Protein AF-A0A0S8JDT3-F1 (afdb_monomer_lite)

Secondary structure (DSSP, 8-state):
------------------------------------------------HHHHHHHHHHHHHHHHHHHHHHHHHHHHHHHHHHHHTTGGGSHHHHHHHHHHHHH-HHHHHHHHHHHTSPPP--S-S---SSHHHHHHHHHHHHHTTGGGSHHHHHHHHHHHHHHHH-

Structure (mmCIF, N/CA/C/O backbone):
data_AF-A0A0S8JDT3-F1
#
_entry.id   AF-A0A0S8JDT3-F1
#
loop_
_atom_site.group_PDB
_atom_site.id
_atom_site.type_symbol
_atom_site.label_atom_id
_atom_site.label_alt_id
_atom_site.label_comp_id
_atom_site.label_asym_id
_atom_site.label_entity_id
_atom_site.label_seq_id
_atom_site.pdbx_PDB_ins_code
_atom_site.Cartn_x
_atom_site.Cartn_y
_atom_site.Cartn_z
_atom_site.occupancy
_atom_site.B_iso_or_equiv
_atom_site.auth_seq_id
_atom_site.auth_comp_id
_atom_site.auth_asym_id
_atom_site.auth_atom_id
_atom_site.pdbx_PDB_model_num
ATOM 1 N N . MET A 1 1 ? -23.719 -48.005 0.938 1.00 41.22 1 MET A N 1
ATOM 2 C CA . MET A 1 1 ? -22.692 -48.597 1.819 1.00 41.22 1 MET A CA 1
ATOM 3 C C . MET A 1 1 ? -22.319 -47.549 2.844 1.00 41.22 1 MET A C 1
ATOM 5 O O . MET A 1 1 ? -21.854 -46.485 2.465 1.00 41.22 1 MET A O 1
ATOM 9 N N . ALA A 1 2 ? -22.648 -47.825 4.100 1.00 38.38 2 ALA A N 1
ATOM 10 C CA . ALA A 1 2 ? -22.335 -47.013 5.266 1.00 38.38 2 ALA A CA 1
ATOM 11 C C . ALA A 1 2 ? -20.974 -47.428 5.834 1.00 38.38 2 ALA A C 1
ATOM 13 O O . ALA A 1 2 ? -20.705 -48.624 5.828 1.00 38.38 2 ALA A O 1
ATOM 14 N N . VAL A 1 3 ? -20.196 -46.480 6.368 1.00 38.84 3 VAL A N 1
ATOM 15 C CA . VAL A 1 3 ? -19.433 -46.642 7.620 1.00 38.84 3 VAL A CA 1
ATOM 16 C C . VAL A 1 3 ? -19.304 -45.258 8.266 1.00 38.84 3 VAL A C 1
ATOM 18 O O . VAL A 1 3 ? -18.574 -44.392 7.789 1.00 38.84 3 VAL A O 1
ATOM 21 N N . GLU A 1 4 ? -20.054 -45.070 9.348 1.00 38.22 4 GLU A N 1
ATOM 22 C CA . GLU A 1 4 ? -19.858 -44.048 10.374 1.00 38.22 4 GLU A CA 1
ATOM 23 C C . GLU A 1 4 ? -18.630 -44.400 11.223 1.00 38.22 4 GLU A C 1
ATOM 25 O O . GLU A 1 4 ? -18.452 -45.567 11.569 1.00 38.22 4 GLU A O 1
ATOM 30 N N . ILE A 1 5 ? -17.853 -43.405 11.666 1.00 45.69 5 ILE A N 1
ATOM 31 C CA . ILE A 1 5 ? -17.143 -43.498 12.951 1.00 45.69 5 ILE A CA 1
ATOM 32 C C . ILE A 1 5 ? -17.297 -42.166 13.688 1.00 45.69 5 ILE A C 1
ATOM 34 O O . ILE A 1 5 ? -16.554 -41.211 13.474 1.00 45.69 5 ILE A O 1
ATOM 38 N N . ILE A 1 6 ? -18.278 -42.145 14.589 1.00 46.94 6 ILE A N 1
ATOM 39 C CA . ILE A 1 6 ? -18.384 -41.223 15.719 1.00 46.94 6 ILE A CA 1
ATOM 40 C C . ILE A 1 6 ? -17.745 -41.925 16.930 1.00 46.94 6 ILE A C 1
ATOM 42 O O . ILE A 1 6 ? -18.133 -43.033 17.291 1.00 46.94 6 ILE A O 1
ATOM 46 N N . LYS A 1 7 ? -16.799 -41.263 17.597 1.00 44.88 7 LYS A N 1
ATOM 47 C CA . LYS A 1 7 ? -16.414 -41.486 19.007 1.00 44.88 7 LYS A CA 1
ATOM 48 C C . LYS A 1 7 ? -16.411 -40.084 19.622 1.00 44.88 7 LYS A C 1
ATOM 50 O O . LYS A 1 7 ? -15.592 -39.277 19.207 1.00 44.88 7 LYS A O 1
ATOM 55 N N . SER A 1 8 ? -17.368 -39.605 20.415 1.00 38.19 8 SER A N 1
ATOM 56 C CA . SER A 1 8 ? -18.136 -40.140 21.547 1.00 38.19 8 SER A CA 1
ATOM 57 C C . SER A 1 8 ? -17.289 -40.594 22.740 1.00 38.19 8 SER A C 1
ATOM 59 O O . SER A 1 8 ? -16.474 -41.506 22.618 1.00 38.19 8 SER A O 1
ATOM 61 N N . LEU A 1 9 ? -17.640 -39.989 23.886 1.00 38.59 9 LEU A N 1
ATOM 62 C CA . LEU A 1 9 ? -17.328 -40.290 25.291 1.00 38.59 9 LEU A CA 1
ATOM 63 C C . LEU A 1 9 ? -16.065 -39.600 25.865 1.00 38.59 9 LEU A C 1
ATOM 65 O O . LEU A 1 9 ? -14.974 -39.759 25.342 1.00 38.59 9 LEU A O 1
ATOM 69 N N . GLY A 1 10 ? -16.129 -38.844 26.966 1.00 34.03 10 GLY A N 1
ATOM 70 C CA . GLY A 1 10 ? -17.237 -38.723 27.907 1.00 34.03 10 GLY A CA 1
ATOM 71 C C . GLY A 1 10 ? -17.124 -37.543 28.869 1.00 34.03 10 GLY A C 1
ATOM 72 O O . GLY A 1 10 ? -16.068 -37.225 29.408 1.00 34.03 10 GLY A O 1
ATOM 73 N N . SER A 1 11 ? -18.287 -36.945 29.084 1.00 43.84 11 SER A N 1
ATOM 74 C CA . SER A 1 11 ? -18.703 -36.216 30.270 1.00 43.84 11 SER A CA 1
ATOM 75 C C . SER A 1 11 ? -18.622 -37.118 31.505 1.00 43.84 11 SER A C 1
ATOM 77 O O . SER A 1 11 ? -19.081 -38.261 31.482 1.00 43.84 11 SER A O 1
ATOM 79 N N . LYS A 1 12 ? -18.091 -36.579 32.603 1.00 43.09 12 LYS A N 1
ATOM 80 C CA . LYS A 1 12 ? -18.360 -37.056 33.964 1.00 43.09 12 LYS A CA 1
ATOM 81 C C . LYS A 1 12 ? -18.566 -35.847 34.872 1.00 43.09 12 LYS A C 1
ATOM 83 O O . LYS A 1 12 ? -17.719 -35.505 35.688 1.00 43.09 12 LYS A O 1
ATOM 88 N N . ASP A 1 13 ? -19.726 -35.220 34.716 1.00 42.25 13 ASP A N 1
ATOM 89 C CA . ASP A 1 13 ? -20.504 -34.876 35.902 1.00 42.25 13 ASP A CA 1
ATOM 90 C C . ASP A 1 13 ? -20.851 -36.187 36.611 1.00 42.25 13 ASP A C 1
ATOM 92 O O . ASP A 1 13 ? -21.164 -37.162 35.926 1.00 42.25 13 ASP A O 1
ATOM 96 N N . LEU A 1 14 ? -20.749 -36.212 37.944 1.00 39.84 14 LEU A N 1
ATOM 97 C CA . LEU A 1 14 ? -21.596 -36.959 38.893 1.00 39.84 14 LEU A CA 1
ATOM 98 C C . LEU A 1 14 ? -20.853 -37.137 40.227 1.00 39.84 14 LEU A C 1
ATOM 100 O O . LEU A 1 14 ? -20.126 -38.101 40.450 1.00 39.84 14 LEU A O 1
ATOM 104 N N . ASN A 1 15 ? -21.121 -36.211 41.146 1.00 41.31 15 ASN A N 1
ATOM 105 C CA . ASN A 1 15 ? -21.392 -36.579 42.534 1.00 41.31 15 ASN A CA 1
ATOM 106 C C . ASN A 1 15 ? -22.758 -37.294 42.544 1.00 41.31 15 ASN A C 1
ATOM 108 O O . ASN A 1 15 ? -23.673 -36.819 41.863 1.00 41.31 15 ASN A O 1
ATOM 112 N N . PRO A 1 16 ? -22.928 -38.413 43.266 1.00 44.66 16 PRO A N 1
ATOM 113 C CA . PRO A 1 16 ? -23.828 -38.314 44.417 1.00 44.66 16 PRO A CA 1
ATOM 114 C C . PRO A 1 16 ? -23.482 -39.240 45.602 1.00 44.66 16 PRO A C 1
ATOM 116 O O . PRO A 1 16 ? -23.071 -40.377 45.424 1.00 44.66 16 PRO A O 1
ATOM 119 N N . GLN A 1 17 ? -23.794 -38.729 46.801 1.00 36.09 17 GLN A N 1
ATOM 120 C CA . GLN A 1 17 ? -24.380 -39.411 47.972 1.00 36.09 17 GLN A CA 1
ATOM 121 C C . GLN A 1 17 ? -23.763 -40.739 48.465 1.00 36.09 17 GLN A C 1
ATOM 123 O O . GLN A 1 17 ? -23.784 -41.741 47.766 1.00 36.09 17 GLN A O 1
ATOM 128 N N . LYS A 1 18 ? -23.457 -40.831 49.771 1.00 33.22 18 LYS A N 1
ATOM 129 C CA . LYS A 1 18 ? -24.359 -41.339 50.842 1.00 33.22 18 LYS A CA 1
ATOM 130 C C . LYS A 1 18 ? -23.541 -41.828 52.055 1.00 33.22 18 LYS A C 1
ATOM 132 O O . LYS A 1 18 ? -22.631 -42.632 51.909 1.00 33.22 18 LYS A O 1
ATOM 137 N N . ASN A 1 19 ? -23.916 -41.350 53.244 1.00 44.16 19 ASN A N 1
ATOM 138 C CA . ASN A 1 19 ? -23.558 -41.898 54.563 1.00 44.16 19 ASN A CA 1
ATOM 139 C C . ASN A 1 19 ? -23.826 -43.405 54.662 1.00 44.16 19 ASN A C 1
ATOM 141 O O . ASN A 1 19 ? -24.897 -43.795 54.201 1.00 44.16 19 ASN A O 1
ATOM 145 N N . VAL A 1 20 ? -22.985 -44.160 55.396 1.00 40.22 20 VAL A N 1
ATOM 146 C CA . VAL A 1 20 ? -23.420 -45.230 56.330 1.00 40.22 20 VAL A CA 1
ATOM 147 C C . VAL A 1 20 ? -22.351 -45.493 57.427 1.00 40.22 20 VAL A C 1
ATOM 149 O O . VAL A 1 20 ? -21.275 -46.000 57.138 1.00 40.22 20 VAL A O 1
ATOM 152 N N . ASP A 1 21 ? -22.665 -45.057 58.651 1.00 38.69 21 ASP A N 1
ATOM 153 C CA . ASP A 1 21 ? -22.589 -45.691 59.991 1.00 38.69 21 ASP A CA 1
ATOM 154 C C . ASP A 1 21 ? -21.426 -46.583 60.508 1.00 38.69 21 ASP A C 1
ATOM 156 O O . ASP A 1 21 ? -20.986 -47.530 59.868 1.00 38.69 21 ASP A O 1
ATOM 160 N N . GLY A 1 22 ? -21.130 -46.377 61.809 1.00 33.47 22 GLY A N 1
ATOM 161 C CA . GLY A 1 22 ? -20.543 -47.336 62.776 1.00 33.47 22 GLY A CA 1
ATOM 162 C C . GLY A 1 22 ? -19.097 -46.998 63.168 1.00 33.47 22 GLY A C 1
ATOM 163 O O . GLY A 1 22 ? -18.268 -46.851 62.292 1.00 33.47 22 GLY A O 1
ATOM 164 N N . GLU A 1 23 ? -18.664 -46.825 64.424 1.00 37.50 23 GLU A N 1
ATOM 165 C CA . GLU A 1 23 ? -19.044 -47.460 65.694 1.00 37.50 23 GLU A CA 1
ATOM 166 C C . GLU A 1 23 ? -18.712 -46.574 66.932 1.00 37.50 23 GLU A C 1
ATOM 168 O O . GLU A 1 23 ? -18.146 -45.488 66.837 1.00 37.50 23 GLU A O 1
ATOM 173 N N . LYS A 1 24 ? -19.139 -47.040 68.113 1.00 42.03 24 LYS A N 1
ATOM 174 C CA . LYS A 1 24 ? -19.472 -46.315 69.355 1.00 42.03 24 LYS A CA 1
ATOM 175 C C . LYS A 1 24 ? -18.338 -46.226 70.412 1.00 42.03 24 LYS A C 1
ATOM 177 O O . LYS A 1 24 ? -17.848 -47.269 70.810 1.00 42.03 24 LYS A O 1
ATOM 182 N N . THR A 1 25 ? -18.129 -45.019 70.986 1.00 38.03 25 THR A N 1
ATOM 183 C CA . THR A 1 25 ? -17.980 -44.613 72.437 1.00 38.03 25 THR A CA 1
ATOM 184 C C . THR A 1 25 ? -16.942 -45.300 73.379 1.00 38.03 25 THR A C 1
ATOM 186 O O . THR A 1 25 ? -16.478 -46.372 73.026 1.00 38.03 25 THR A O 1
ATOM 189 N N . PRO A 1 26 ? -16.626 -44.819 74.625 1.00 48.72 26 PRO A N 1
ATOM 190 C CA . PRO A 1 26 ? -17.090 -43.631 75.379 1.00 48.72 26 PRO A CA 1
ATOM 191 C C . PRO A 1 26 ? -15.997 -42.816 76.148 1.00 48.72 26 PRO A C 1
ATOM 193 O O . PRO A 1 26 ? -14.855 -43.221 76.308 1.00 48.72 26 PRO A O 1
ATOM 196 N N . SER A 1 27 ? -16.463 -41.732 76.785 1.00 35.91 27 SER A N 1
ATOM 197 C CA . SER A 1 27 ? -16.007 -41.202 78.087 1.00 35.91 27 SER A CA 1
ATOM 198 C C . SER A 1 27 ? -14.792 -40.266 78.145 1.00 35.91 27 SER A C 1
ATOM 200 O O . SER A 1 27 ? -13.646 -40.692 78.175 1.00 35.91 27 SER A O 1
ATOM 202 N N . ALA A 1 28 ? -15.070 -38.973 78.334 1.00 38.06 28 ALA A N 1
ATOM 203 C CA . ALA A 1 28 ? -14.606 -38.242 79.517 1.00 38.06 28 ALA A CA 1
ATOM 204 C C . ALA A 1 28 ? -15.333 -36.892 79.599 1.00 38.06 28 ALA A C 1
ATOM 206 O O . ALA A 1 28 ? -15.193 -36.019 78.743 1.00 38.06 28 ALA A O 1
ATOM 207 N N . GLN A 1 29 ? -16.134 -36.731 80.651 1.00 48.84 29 GLN A N 1
ATOM 208 C CA . GLN A 1 29 ? -16.713 -35.455 81.043 1.00 48.84 29 GLN A CA 1
ATOM 209 C C . GLN A 1 29 ? -15.594 -34.449 81.323 1.00 48.84 29 GLN A C 1
ATOM 211 O O . GLN A 1 29 ? -14.805 -34.633 82.244 1.00 48.84 29 GLN A O 1
ATOM 216 N N . ASN A 1 30 ? -15.589 -33.332 80.604 1.00 46.00 30 ASN A N 1
ATOM 217 C CA . ASN A 1 30 ? -14.993 -32.109 81.117 1.00 46.00 30 ASN A CA 1
ATOM 218 C C . ASN A 1 30 ? -15.969 -30.961 80.873 1.00 46.00 30 ASN A C 1
ATOM 220 O O . ASN A 1 30 ? -16.041 -30.377 79.793 1.00 46.00 30 ASN A O 1
ATOM 224 N N . LYS A 1 31 ? -16.770 -30.672 81.905 1.00 50.56 31 LYS A N 1
ATOM 225 C CA . LYS A 1 31 ? -17.572 -29.454 82.002 1.00 50.56 31 LYS A CA 1
ATOM 226 C C . LYS A 1 31 ? -16.609 -28.267 82.047 1.00 50.56 31 LYS A C 1
ATOM 228 O O . LYS A 1 31 ? -16.174 -27.857 83.117 1.00 50.56 31 LYS A O 1
ATOM 233 N N . ARG A 1 32 ? -16.280 -27.705 80.887 1.00 47.47 32 ARG A N 1
ATOM 234 C CA . ARG A 1 32 ? -15.744 -26.349 80.787 1.00 47.47 32 ARG A CA 1
ATOM 235 C C . ARG A 1 32 ? -16.827 -25.490 80.166 1.00 47.47 32 ARG A C 1
ATOM 237 O O . ARG A 1 32 ? -17.094 -25.563 78.974 1.00 47.47 32 ARG A O 1
ATOM 244 N N . GLN A 1 33 ? -17.486 -24.719 81.022 1.00 53.66 33 GLN A N 1
ATOM 245 C CA . GLN A 1 33 ? -18.298 -23.587 80.610 1.00 53.66 33 GLN A CA 1
ATOM 246 C C . GLN A 1 33 ? -17.385 -22.610 79.855 1.00 53.66 33 GLN A C 1
ATOM 248 O O . GLN A 1 33 ? -16.711 -21.795 80.477 1.00 53.66 33 GLN A O 1
ATOM 253 N N . SER A 1 34 ? -17.333 -22.688 78.527 1.00 48.06 34 SER A N 1
ATOM 254 C CA . SER A 1 34 ? -16.910 -21.550 77.715 1.00 48.06 34 SER A CA 1
ATOM 255 C C . SER A 1 34 ? -18.160 -20.938 77.099 1.00 48.06 34 SER A C 1
ATOM 257 O O . SER A 1 34 ? -18.899 -21.565 76.342 1.00 48.06 34 SER A O 1
ATOM 259 N N . LYS A 1 35 ? -18.446 -19.699 77.499 1.00 47.91 35 LYS A N 1
ATOM 260 C CA . LYS A 1 35 ? -19.409 -18.843 76.815 1.00 47.91 35 LYS A CA 1
ATOM 261 C C . LYS A 1 35 ? -18.888 -18.656 75.387 1.00 47.91 35 LYS A C 1
ATOM 263 O O . LYS A 1 35 ? -17.943 -17.899 75.192 1.00 47.91 35 LYS A O 1
ATOM 268 N N . LEU A 1 36 ? -19.457 -19.360 74.409 1.00 43.94 36 LEU A N 1
ATOM 269 C CA . LEU A 1 36 ? -19.282 -18.978 73.010 1.00 43.94 36 LEU A CA 1
ATOM 270 C C . LEU A 1 36 ? -19.967 -17.616 72.834 1.00 43.94 36 LEU A C 1
ATOM 272 O O . LEU A 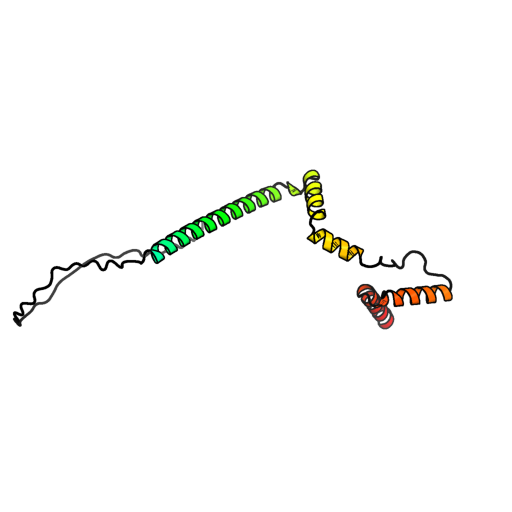1 36 ? -21.159 -17.512 73.144 1.00 43.94 36 LEU A O 1
ATOM 276 N N . PRO A 1 37 ? -19.270 -16.572 72.361 1.00 45.72 37 PRO A N 1
ATOM 277 C CA . PRO A 1 37 ? -19.958 -15.369 71.943 1.00 45.72 37 PRO A CA 1
ATOM 278 C C . PRO A 1 37 ? -20.831 -15.724 70.735 1.00 45.72 37 PRO A C 1
ATOM 280 O O . PRO A 1 37 ? -20.368 -16.307 69.753 1.00 45.72 37 PRO A O 1
ATOM 283 N N . GLN A 1 38 ? -22.117 -15.383 70.822 1.00 51.47 38 GLN A N 1
ATOM 284 C CA . GLN A 1 38 ? -22.949 -15.163 69.646 1.00 51.47 38 GLN A CA 1
ATOM 285 C C . GLN A 1 38 ? -22.220 -14.155 68.760 1.00 51.47 38 GLN A C 1
ATOM 287 O O . GLN A 1 38 ? -22.142 -12.974 69.077 1.00 51.47 38 GLN A O 1
ATOM 292 N N . GLY A 1 39 ? -21.642 -14.647 67.678 1.00 41.75 39 GLY A N 1
ATOM 293 C CA . GLY A 1 39 ? -20.843 -13.832 66.785 1.00 41.75 39 GLY A CA 1
ATOM 294 C C . GLY A 1 39 ? -20.638 -14.571 65.485 1.00 41.75 39 GLY A C 1
ATOM 295 O O . GLY A 1 39 ? -19.519 -14.918 65.136 1.00 41.75 39 GLY A O 1
ATOM 296 N N . ARG A 1 40 ? -21.727 -14.826 64.753 1.00 48.50 40 ARG A N 1
ATOM 297 C CA . ARG A 1 40 ? -21.626 -14.914 63.295 1.00 48.50 40 ARG A CA 1
ATOM 298 C C . ARG A 1 40 ? -21.316 -13.501 62.797 1.00 48.50 40 ARG A C 1
ATOM 300 O O . ARG A 1 40 ? -22.199 -12.828 62.278 1.00 48.50 40 ARG A O 1
ATOM 307 N N . SER A 1 41 ? -20.092 -13.027 63.012 1.00 45.41 41 SER A N 1
ATOM 308 C CA . SER A 1 41 ? -19.540 -12.028 62.113 1.00 45.41 41 SER A CA 1
ATOM 309 C C . SER A 1 41 ? -19.331 -12.781 60.812 1.00 45.41 41 SER A C 1
ATOM 311 O O . SER A 1 41 ? -18.462 -13.647 60.711 1.00 45.41 41 SER A O 1
ATOM 313 N N . ALA A 1 42 ? -20.208 -12.534 59.845 1.00 50.75 42 ALA A N 1
ATOM 314 C CA . ALA A 1 42 ? -19.807 -12.703 58.466 1.00 50.75 42 ALA A CA 1
ATOM 315 C C . ALA A 1 42 ? -18.447 -12.002 58.336 1.00 50.75 42 ALA A C 1
ATOM 317 O O . ALA A 1 42 ? -18.330 -10.846 58.746 1.00 50.75 42 ALA A O 1
ATOM 318 N N . ASP A 1 43 ? -17.423 -12.716 57.870 1.00 51.16 43 ASP A N 1
ATOM 319 C CA . ASP A 1 43 ? -16.183 -12.098 57.402 1.00 51.16 43 ASP A CA 1
ATOM 320 C C . ASP A 1 43 ? -16.553 -11.251 56.178 1.00 51.16 43 ASP A C 1
ATOM 322 O O . ASP A 1 43 ? -16.431 -11.659 55.023 1.00 51.16 43 ASP A O 1
ATOM 326 N N . GLU A 1 44 ? -17.135 -10.086 56.439 1.00 58.41 44 GLU A N 1
ATOM 327 C CA . GLU A 1 44 ? -17.436 -9.081 55.446 1.00 58.41 44 GLU A CA 1
ATOM 328 C C . GLU A 1 44 ? -16.137 -8.321 55.219 1.00 58.41 44 GLU A C 1
ATOM 330 O O . GLU A 1 44 ? -15.750 -7.428 55.975 1.00 58.41 44 GLU A O 1
ATOM 335 N N . VAL A 1 45 ? -15.403 -8.755 54.196 1.00 63.72 45 VAL A N 1
ATOM 336 C CA . VAL A 1 45 ? -14.219 -8.051 53.716 1.00 63.72 45 VAL A CA 1
ATOM 337 C C . VAL A 1 45 ? -14.692 -6.687 53.222 1.00 63.72 45 VAL A C 1
ATOM 339 O O . VAL A 1 45 ? -15.263 -6.579 52.139 1.00 63.72 45 VAL A O 1
ATOM 342 N N . GLN A 1 46 ? -14.479 -5.644 54.025 1.00 62.28 46 GLN A N 1
ATOM 343 C CA . GLN A 1 46 ? -14.735 -4.267 53.618 1.00 62.28 46 GLN A CA 1
ATOM 344 C C . GLN A 1 46 ? -13.702 -3.874 52.563 1.00 62.28 46 GLN A C 1
ATOM 346 O O . GLN A 1 46 ? -12.590 -3.433 52.856 1.00 62.28 46 GLN A O 1
ATOM 351 N N . ILE A 1 47 ? -14.058 -4.109 51.304 1.00 64.38 47 ILE A N 1
ATOM 352 C CA . ILE A 1 47 ? -13.279 -3.673 50.156 1.00 64.38 47 ILE A CA 1
ATOM 353 C C . ILE A 1 47 ? -13.308 -2.140 50.170 1.00 64.38 47 ILE A C 1
ATOM 355 O O . ILE A 1 47 ? -14.374 -1.530 50.165 1.00 64.38 47 ILE A O 1
ATOM 359 N N . SER A 1 48 ? -12.130 -1.514 50.226 1.00 75.38 48 SER A N 1
ATOM 360 C CA . SER A 1 48 ? -11.999 -0.053 50.205 1.00 75.38 48 SER A CA 1
ATOM 361 C C . SER A 1 48 ? -12.767 0.540 49.018 1.00 75.38 48 SER A C 1
ATOM 363 O O . SER A 1 48 ? -12.741 -0.026 47.925 1.00 75.38 48 SER A O 1
ATOM 365 N N . GLU A 1 49 ? -13.385 1.710 49.196 1.00 75.88 49 GLU A N 1
ATOM 366 C CA . GLU A 1 49 ? -14.065 2.459 48.125 1.00 75.88 49 GLU A CA 1
ATOM 367 C C . GLU A 1 49 ? -13.198 2.590 46.861 1.00 75.88 49 GLU A C 1
ATOM 369 O O . GLU A 1 49 ? -13.693 2.487 45.742 1.00 75.88 49 GLU A O 1
ATOM 374 N N . LYS A 1 50 ? -11.872 2.698 47.029 1.00 74.81 50 LYS A N 1
ATOM 375 C CA . LYS A 1 50 ? -10.904 2.724 45.922 1.00 74.81 50 LYS A CA 1
ATOM 376 C C . LYS A 1 50 ? -10.886 1.435 45.100 1.00 74.81 50 LYS A C 1
ATOM 378 O O . LYS A 1 50 ? -10.724 1.485 43.887 1.00 74.81 50 LYS A O 1
ATOM 383 N N . ALA A 1 51 ? -11.040 0.280 45.738 1.00 78.06 51 ALA A N 1
ATOM 384 C CA . ALA A 1 51 ? -11.079 -1.004 45.048 1.00 78.06 51 ALA A CA 1
ATOM 385 C C . ALA A 1 51 ? -12.428 -1.235 44.344 1.00 78.06 51 ALA A C 1
ATOM 387 O O . ALA A 1 51 ? -12.453 -1.855 43.281 1.00 78.06 51 ALA A O 1
ATOM 388 N N . HIS A 1 52 ? -13.525 -0.678 44.868 1.00 80.62 52 HIS A N 1
ATOM 389 C CA . HIS A 1 52 ? -14.794 -0.615 44.138 1.00 80.62 52 HIS A CA 1
ATOM 390 C C . HIS A 1 52 ? -14.697 0.291 42.903 1.00 80.62 52 HIS A C 1
ATOM 392 O O . HIS A 1 52 ? -15.032 -0.161 41.808 1.00 80.62 52 HIS A O 1
ATOM 398 N N . ALA A 1 53 ? -14.139 1.496 43.045 1.00 80.00 53 ALA A N 1
ATOM 399 C CA . ALA A 1 53 ? -13.923 2.417 41.927 1.00 80.00 53 ALA A CA 1
ATOM 400 C C . ALA A 1 53 ? -13.041 1.800 40.824 1.00 80.00 53 ALA A C 1
ATOM 402 O O . ALA A 1 53 ? -13.407 1.811 39.652 1.00 80.00 53 ALA A O 1
ATOM 403 N N . LEU A 1 54 ? -11.929 1.153 41.194 1.00 84.50 54 LEU A N 1
ATOM 404 C CA . LEU A 1 54 ? -11.052 0.463 40.237 1.00 84.50 54 LEU A CA 1
ATOM 405 C C . LEU A 1 54 ? -11.748 -0.699 39.514 1.00 84.50 54 LEU A C 1
ATOM 407 O O . LEU A 1 54 ? -11.470 -0.963 38.345 1.00 84.50 54 LEU A O 1
ATOM 411 N N . LYS A 1 55 ? -12.656 -1.410 40.190 1.00 86.31 55 LYS A N 1
ATOM 412 C CA . LYS A 1 55 ? -13.434 -2.489 39.569 1.00 86.31 55 LYS A CA 1
ATOM 413 C C . LYS A 1 55 ? -14.419 -1.943 38.533 1.00 86.31 55 LYS A C 1
ATOM 415 O O . LYS A 1 55 ? -14.587 -2.553 37.478 1.00 86.31 55 LYS A O 1
ATOM 420 N N . GLU A 1 56 ? -15.045 -0.805 38.811 1.00 86.19 56 GLU A N 1
ATOM 421 C CA . GLU A 1 56 ? -15.936 -0.124 37.865 1.00 86.19 56 GLU A CA 1
ATOM 422 C C . GLU A 1 56 ? -15.167 0.424 36.653 1.00 86.19 56 GLU A C 1
ATOM 424 O O . GLU A 1 56 ? -15.566 0.191 35.508 1.00 86.19 56 GLU A O 1
ATOM 429 N N . GLU A 1 57 ? -14.012 1.055 36.872 1.00 87.19 57 GLU A N 1
ATOM 430 C CA . GLU A 1 57 ? -13.104 1.486 35.798 1.00 87.19 57 GLU A CA 1
ATOM 431 C C . GLU A 1 57 ? -12.638 0.307 34.930 1.00 87.19 57 GLU A C 1
ATOM 433 O O . GLU A 1 57 ? -12.624 0.384 33.700 1.00 87.19 57 GLU A O 1
ATOM 438 N N . PHE A 1 58 ? -12.318 -0.832 35.542 1.00 90.25 58 PHE A N 1
ATOM 439 C CA . PHE A 1 58 ? -11.921 -2.020 34.796 1.00 90.25 58 PHE A CA 1
ATOM 440 C C . PHE A 1 58 ? -13.059 -2.581 33.930 1.00 90.25 58 PHE A C 1
ATOM 442 O O . PHE A 1 58 ? -12.845 -2.914 32.761 1.00 90.25 58 PHE A O 1
ATOM 449 N N . GLU A 1 59 ? -14.281 -2.679 34.460 1.00 90.75 59 GLU A N 1
ATOM 450 C CA . GLU A 1 59 ? -15.420 -3.181 33.682 1.00 90.75 59 GLU A CA 1
ATOM 451 C C . GLU A 1 59 ? -15.848 -2.196 32.578 1.00 90.75 59 GLU A C 1
ATOM 453 O O . GLU A 1 59 ? -16.180 -2.620 31.464 1.00 90.75 59 GLU A O 1
ATOM 458 N N . THR A 1 60 ? -15.763 -0.883 32.810 1.00 89.00 60 THR A N 1
ATOM 459 C CA . THR A 1 60 ? -15.986 0.123 31.752 1.00 89.00 60 THR A CA 1
ATOM 460 C C . THR A 1 60 ? -14.936 0.026 30.644 1.00 89.00 60 THR A C 1
ATOM 462 O O . THR A 1 60 ? -15.297 -0.055 29.467 1.00 89.00 60 THR A O 1
ATOM 465 N N . LEU A 1 61 ? -13.653 -0.102 30.984 1.00 88.00 61 LEU A N 1
ATOM 466 C CA . LEU A 1 61 ? -12.588 -0.265 29.992 1.00 88.00 61 LEU A CA 1
ATOM 467 C C . LEU A 1 61 ? -12.744 -1.568 29.192 1.00 88.00 61 LEU A C 1
ATOM 469 O O . LEU A 1 61 ? -12.607 -1.591 27.968 1.00 88.00 61 LEU A O 1
ATOM 473 N N . LYS A 1 62 ? -13.096 -2.662 29.867 1.00 87.44 62 LYS A N 1
ATOM 474 C CA . LYS A 1 62 ? -13.342 -3.972 29.250 1.00 87.44 62 LYS A CA 1
ATOM 475 C C . LYS A 1 62 ? -14.549 -3.958 28.315 1.00 87.44 62 LYS A C 1
ATOM 477 O O . LYS A 1 62 ? -14.501 -4.567 27.245 1.00 87.44 62 LYS A O 1
ATOM 482 N N . THR A 1 63 ? -15.630 -3.270 28.681 1.00 85.00 63 THR A N 1
ATOM 483 C CA . THR A 1 63 ? -16.791 -3.111 27.789 1.00 85.00 63 THR A CA 1
ATOM 484 C C . THR A 1 63 ? -16.458 -2.229 26.590 1.00 85.00 63 THR A C 1
ATOM 486 O O . THR A 1 63 ? -16.846 -2.569 25.471 1.00 85.00 63 THR A O 1
ATOM 489 N N . GLN A 1 64 ? -15.677 -1.164 26.777 1.00 82.12 64 GLN A N 1
ATOM 490 C CA . GLN A 1 64 ? -15.188 -0.328 25.681 1.00 82.12 64 GLN A CA 1
ATOM 491 C C . GLN A 1 64 ? -14.283 -1.117 24.725 1.00 82.12 64 GLN A C 1
ATOM 493 O O . GLN A 1 64 ? -14.503 -1.082 23.517 1.00 82.12 64 GLN A O 1
ATOM 498 N N . ALA A 1 65 ? -13.345 -1.912 25.246 1.00 73.94 65 ALA A N 1
ATOM 499 C CA . ALA A 1 65 ? -12.473 -2.771 24.444 1.00 73.94 65 ALA A CA 1
ATOM 500 C C . ALA A 1 65 ? -13.251 -3.836 23.647 1.00 73.94 65 ALA A C 1
ATOM 502 O O . ALA A 1 65 ? -12.923 -4.145 22.501 1.00 73.94 65 ALA A O 1
ATOM 503 N N . ARG A 1 66 ? -14.323 -4.394 24.222 1.00 78.81 66 ARG A N 1
ATOM 504 C CA . ARG A 1 66 ? -15.206 -5.329 23.503 1.00 78.81 66 ARG A CA 1
ATOM 505 C C . ARG A 1 66 ? -15.992 -4.636 22.392 1.00 78.81 66 ARG A C 1
ATOM 507 O O . ARG A 1 66 ? -16.133 -5.211 21.313 1.00 78.81 66 ARG A O 1
ATOM 514 N N . LYS A 1 67 ? -16.473 -3.411 22.626 1.00 78.75 67 LYS A N 1
ATOM 515 C CA . LYS A 1 67 ? -17.168 -2.611 21.605 1.00 78.75 67 LYS A CA 1
ATOM 516 C C . LYS A 1 67 ? -16.245 -2.284 20.435 1.00 78.75 67 LYS A C 1
ATOM 518 O O . LYS A 1 67 ? -16.595 -2.593 19.301 1.00 78.75 67 LYS A O 1
ATOM 523 N N . THR A 1 68 ? -15.040 -1.779 20.700 1.00 72.19 68 THR A N 1
ATOM 524 C CA . THR A 1 68 ? -14.060 -1.475 19.641 1.00 72.19 68 THR A CA 1
ATOM 525 C C . THR A 1 68 ? -13.643 -2.725 18.865 1.00 72.19 68 THR A C 1
ATOM 527 O O . THR A 1 68 ? -13.506 -2.675 17.641 1.00 72.19 68 THR A O 1
ATOM 530 N N . SER A 1 69 ? -13.501 -3.868 19.544 1.00 75.75 69 SER A N 1
ATOM 531 C CA . SER A 1 69 ? -13.231 -5.157 18.898 1.00 75.75 69 SER A CA 1
ATOM 532 C C . SER A 1 69 ? -14.380 -5.596 17.980 1.00 75.75 69 SER A C 1
ATOM 534 O O . SER A 1 69 ? -14.134 -5.976 16.835 1.00 75.75 69 SER A O 1
ATOM 536 N N . THR A 1 70 ? -15.628 -5.463 18.436 1.00 77.75 70 THR A N 1
ATOM 537 C CA . THR A 1 70 ? -16.827 -5.810 17.650 1.00 77.75 70 THR A CA 1
ATOM 538 C C . THR A 1 70 ? -16.982 -4.896 16.432 1.00 77.75 70 THR A C 1
ATOM 540 O O . THR A 1 70 ? -17.192 -5.375 15.320 1.00 77.75 70 THR A O 1
ATOM 543 N N . GLU A 1 71 ? -16.809 -3.583 16.603 1.00 78.00 71 GLU A N 1
ATOM 544 C CA . GLU A 1 71 ? -16.842 -2.617 15.496 1.00 78.00 71 GLU A CA 1
ATOM 545 C C . GLU A 1 71 ? -15.740 -2.893 14.466 1.00 78.00 71 GLU A C 1
ATOM 547 O O . GLU A 1 71 ? -15.965 -2.792 13.259 1.00 78.00 71 GLU A O 1
ATOM 552 N N . SER A 1 72 ? -14.550 -3.289 14.925 1.00 77.19 72 SER A N 1
ATOM 553 C CA . SER A 1 72 ? -13.445 -3.666 14.040 1.00 77.19 72 SER A CA 1
ATOM 554 C C . SER A 1 72 ? -13.775 -4.926 13.237 1.00 77.19 72 SER A C 1
ATOM 556 O O . SER A 1 72 ? -13.549 -4.956 12.029 1.00 77.19 72 SER A O 1
ATOM 558 N N . GLN A 1 73 ? -14.360 -5.943 13.875 1.00 82.75 73 GLN A N 1
ATOM 559 C CA . GLN A 1 73 ? -14.795 -7.171 13.201 1.00 82.75 73 GLN A CA 1
ATOM 560 C C . GLN A 1 73 ? -15.861 -6.884 12.137 1.00 82.75 73 GLN A C 1
ATOM 562 O O . GLN A 1 73 ? -15.713 -7.326 10.999 1.00 82.75 73 GLN A O 1
ATOM 567 N N . GLN A 1 74 ? -16.861 -6.056 12.453 1.00 86.12 74 GLN A N 1
ATOM 568 C CA . GLN A 1 74 ? -17.893 -5.645 11.494 1.00 86.12 74 GLN A CA 1
ATOM 569 C C . GLN A 1 74 ? -17.303 -4.905 10.285 1.00 86.12 74 GLN A C 1
ATOM 571 O O . GLN A 1 74 ? -17.679 -5.171 9.142 1.00 86.12 74 GLN A O 1
ATOM 576 N N . ARG A 1 75 ? -16.336 -4.004 10.509 1.00 85.69 75 ARG A N 1
ATOM 577 C CA . ARG A 1 75 ? -15.639 -3.301 9.417 1.00 85.69 75 ARG A CA 1
ATOM 578 C C . ARG A 1 75 ? -14.847 -4.266 8.534 1.00 85.69 75 ARG A C 1
ATOM 580 O O . ARG A 1 75 ? -14.856 -4.112 7.314 1.00 85.69 75 ARG A O 1
ATOM 587 N N . ILE A 1 76 ? -14.196 -5.265 9.132 1.00 87.69 76 ILE A N 1
ATOM 588 C CA . ILE A 1 76 ? -13.447 -6.295 8.401 1.00 87.69 76 ILE A CA 1
ATOM 589 C C . ILE A 1 76 ? -14.391 -7.153 7.552 1.00 87.69 76 ILE A C 1
ATOM 591 O O . ILE A 1 76 ? -14.093 -7.411 6.387 1.00 87.69 76 ILE A O 1
ATOM 595 N N . GLU A 1 77 ? -15.530 -7.580 8.093 1.00 89.25 77 GLU A N 1
ATOM 596 C CA . GLU A 1 77 ? -16.520 -8.361 7.341 1.00 89.25 77 GLU A CA 1
ATOM 597 C C . GLU A 1 77 ? -17.121 -7.559 6.183 1.00 89.25 77 GLU A C 1
ATOM 599 O O . GLU A 1 77 ? -17.175 -8.050 5.053 1.00 89.25 77 GLU A O 1
ATOM 604 N N . ALA A 1 78 ? -17.469 -6.292 6.417 1.00 87.56 78 ALA A N 1
ATOM 605 C CA . ALA A 1 78 ? -17.939 -5.397 5.365 1.00 87.56 78 ALA A CA 1
ATOM 606 C C . ALA A 1 78 ? -16.883 -5.192 4.263 1.00 87.56 78 ALA A C 1
ATOM 608 O O . ALA A 1 78 ? -17.215 -5.182 3.075 1.00 87.56 78 ALA A O 1
ATOM 609 N N . ALA A 1 79 ? -15.605 -5.065 4.630 1.00 86.56 79 ALA A N 1
ATOM 610 C CA . ALA A 1 79 ? -14.513 -4.967 3.665 1.00 86.56 79 ALA A CA 1
ATOM 611 C C . ALA A 1 79 ? -14.348 -6.262 2.853 1.00 86.56 79 ALA A C 1
ATOM 613 O O . ALA A 1 79 ? -14.205 -6.200 1.632 1.00 86.56 79 ALA A O 1
ATOM 614 N N . LYS A 1 80 ? -14.438 -7.435 3.494 1.00 88.94 80 LYS A N 1
ATOM 615 C CA . LYS A 1 80 ? -14.393 -8.736 2.804 1.00 88.94 80 LYS A CA 1
ATOM 616 C C . LYS A 1 80 ? -15.513 -8.873 1.776 1.00 88.94 80 LYS A C 1
ATOM 618 O O . LYS A 1 80 ? -15.238 -9.286 0.653 1.00 88.94 80 LYS A O 1
ATOM 623 N N . LEU A 1 81 ? -16.737 -8.474 2.123 1.00 89.94 81 LEU A N 1
ATOM 624 C CA . LEU A 1 81 ? -17.869 -8.478 1.190 1.00 89.94 81 LEU A CA 1
ATOM 625 C C . LEU A 1 81 ? -17.619 -7.553 -0.007 1.00 89.94 81 LEU A C 1
ATOM 627 O O . LEU A 1 81 ? -17.830 -7.954 -1.150 1.00 89.94 81 LEU A O 1
ATOM 631 N N . LYS A 1 82 ? -17.093 -6.344 0.230 1.00 89.00 82 LYS A N 1
ATOM 632 C CA . LYS A 1 82 ? -16.722 -5.414 -0.850 1.00 89.00 82 LYS A CA 1
ATOM 633 C C . LYS A 1 82 ? -15.661 -6.006 -1.779 1.00 89.00 82 LYS A C 1
ATOM 635 O O . LYS A 1 82 ? -15.819 -5.923 -2.994 1.00 89.00 82 LYS A O 1
ATOM 640 N N . ILE A 1 83 ? -14.635 -6.657 -1.232 1.00 90.56 83 ILE A N 1
ATOM 641 C CA . ILE A 1 83 ? -13.598 -7.339 -2.022 1.00 90.56 83 ILE A CA 1
ATOM 642 C C . ILE A 1 83 ? -14.208 -8.470 -2.859 1.00 90.56 83 ILE A C 1
ATOM 644 O O . ILE A 1 83 ? -13.987 -8.515 -4.065 1.00 90.56 83 ILE A O 1
ATOM 648 N N . GLN A 1 84 ? -15.016 -9.343 -2.250 1.00 90.69 84 GLN A N 1
ATOM 649 C CA . GLN A 1 84 ? -15.653 -10.466 -2.950 1.00 90.69 84 GLN A CA 1
ATOM 650 C C . GLN A 1 84 ? -16.617 -10.010 -4.050 1.00 90.69 84 GLN A C 1
ATOM 652 O O . GLN A 1 84 ? -16.683 -10.632 -5.104 1.00 90.69 84 GLN A O 1
ATOM 657 N N . SER A 1 85 ? -17.334 -8.907 -3.829 1.00 89.88 85 SER A N 1
ATOM 658 C CA . SER A 1 85 ? -18.249 -8.323 -4.818 1.00 89.88 85 SER A CA 1
ATOM 659 C C . SER A 1 85 ? -17.547 -7.608 -5.981 1.00 89.88 85 SER A C 1
ATOM 661 O O . SER A 1 85 ? -18.220 -7.118 -6.883 1.00 89.88 85 SER A O 1
ATOM 663 N N . GLY A 1 86 ? -16.214 -7.492 -5.954 1.00 87.81 86 GLY A N 1
ATOM 664 C CA . GLY A 1 86 ? -15.465 -6.733 -6.955 1.00 87.81 86 GLY A CA 1
ATOM 665 C C . GLY A 1 86 ? -15.676 -5.217 -6.867 1.00 87.81 86 GLY A C 1
ATOM 666 O O . GLY A 1 86 ? -15.358 -4.507 -7.812 1.00 87.81 86 GLY A O 1
ATOM 667 N N . TYR A 1 87 ? -16.179 -4.691 -5.743 1.00 89.50 87 TYR A N 1
ATOM 668 C CA . TYR A 1 87 ? -16.443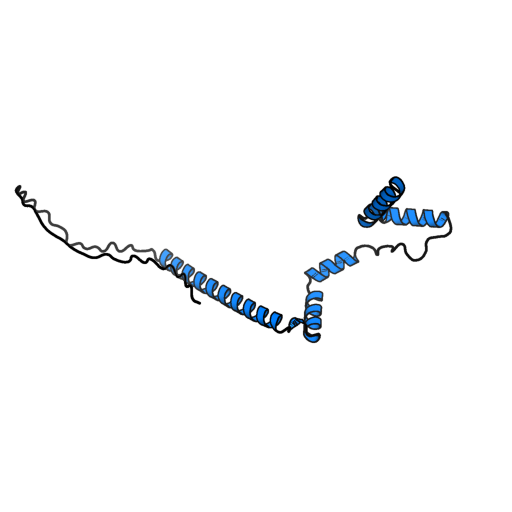 -3.256 -5.548 1.00 89.50 87 TYR A CA 1
ATOM 669 C C . TYR A 1 87 ? -15.217 -2.380 -5.852 1.00 89.50 87 TYR A C 1
ATOM 671 O O . TYR A 1 87 ? -15.344 -1.319 -6.455 1.00 89.50 87 TYR A O 1
ATOM 679 N N . TYR A 1 88 ? -14.028 -2.842 -5.456 1.00 85.88 88 TYR A N 1
ATOM 680 C CA . TYR A 1 88 ? -12.757 -2.146 -5.681 1.00 85.88 88 TYR A CA 1
ATOM 681 C C . TYR A 1 88 ? -12.181 -2.332 -7.092 1.00 85.88 88 TYR A C 1
ATOM 683 O O . TYR A 1 88 ? -11.134 -1.769 -7.382 1.00 85.88 88 TYR A O 1
ATOM 691 N N . LEU A 1 89 ? -12.822 -3.133 -7.947 1.00 88.81 89 LEU A N 1
ATOM 692 C CA . LEU A 1 89 ? -12.418 -3.326 -9.343 1.00 88.81 89 LEU A CA 1
ATOM 693 C C . LEU A 1 89 ? -13.134 -2.367 -10.299 1.00 88.81 89 LEU A C 1
ATOM 695 O O . LEU A 1 89 ? -12.847 -2.383 -11.488 1.00 88.81 89 LEU A O 1
ATOM 699 N N . ARG A 1 90 ? -14.092 -1.575 -9.808 1.00 92.25 90 ARG A N 1
ATOM 700 C CA . ARG A 1 90 ? -14.795 -0.590 -10.629 1.00 92.25 90 ARG A CA 1
ATOM 701 C C . ARG A 1 90 ? -13.899 0.624 -10.859 1.00 92.25 90 ARG A C 1
ATOM 703 O O . ARG A 1 90 ? -13.240 1.081 -9.925 1.00 92.25 90 ARG A O 1
ATOM 710 N N . ASP A 1 91 ? -13.900 1.136 -12.085 1.00 89.38 91 ASP A N 1
ATOM 711 C CA . ASP A 1 91 ? -12.991 2.203 -12.515 1.00 89.38 91 ASP A CA 1
ATOM 712 C C . ASP A 1 91 ? -13.166 3.496 -11.701 1.00 89.38 91 ASP A C 1
ATOM 714 O O . ASP A 1 91 ? -12.181 4.120 -11.317 1.00 89.38 91 ASP A O 1
ATOM 718 N N . ASP A 1 92 ? -14.407 3.842 -11.346 1.00 89.69 92 ASP A N 1
ATOM 719 C CA . ASP A 1 92 ? -14.748 4.993 -10.500 1.00 89.69 92 ASP A CA 1
ATOM 720 C C . ASP A 1 92 ? -14.118 4.897 -9.101 1.00 89.69 92 ASP A C 1
ATOM 722 O O . ASP A 1 92 ? -13.542 5.856 -8.586 1.00 89.69 92 ASP A O 1
ATOM 726 N N . ILE A 1 93 ? -14.178 3.711 -8.493 1.00 90.69 93 ILE A N 1
ATOM 727 C CA . ILE A 1 93 ? -13.598 3.451 -7.172 1.00 90.69 93 ILE A CA 1
ATOM 728 C C . ILE A 1 93 ? -12.073 3.388 -7.246 1.00 90.69 93 ILE A C 1
ATOM 730 O O . ILE A 1 93 ? -11.397 3.846 -6.324 1.00 90.69 93 ILE A O 1
ATOM 734 N N . LEU A 1 94 ? -11.517 2.831 -8.322 1.00 87.88 94 LEU A N 1
ATOM 735 C CA . LEU A 1 94 ? -10.072 2.798 -8.538 1.00 87.88 94 LEU A CA 1
ATOM 736 C C . LEU A 1 94 ? -9.493 4.205 -8.662 1.00 87.88 94 LEU A C 1
ATOM 738 O O . LEU A 1 94 ? -8.476 4.488 -8.029 1.00 87.88 94 LEU A O 1
ATOM 742 N N . GLU A 1 95 ? -10.146 5.084 -9.419 1.00 89.62 95 GLU A N 1
ATOM 743 C CA . GLU A 1 95 ? -9.729 6.478 -9.570 1.00 89.62 95 GLU A CA 1
ATOM 744 C C . GLU A 1 95 ? -9.801 7.231 -8.234 1.00 89.62 95 GLU A C 1
ATOM 746 O O . GLU A 1 95 ? -8.835 7.886 -7.836 1.00 89.62 95 GLU A O 1
ATOM 751 N N . GLU A 1 96 ? -10.891 7.064 -7.480 1.00 90.44 96 GLU A N 1
ATOM 752 C CA . GLU A 1 96 ? -11.048 7.677 -6.158 1.00 90.44 96 GLU A CA 1
ATOM 753 C C . GLU A 1 96 ? -9.967 7.203 -5.168 1.00 90.44 96 GLU A C 1
ATOM 755 O O . GLU A 1 96 ? -9.366 8.000 -4.438 1.00 90.44 96 GLU A O 1
ATOM 760 N N . VAL A 1 97 ? -9.699 5.894 -5.139 1.00 87.50 97 VAL A N 1
ATOM 761 C CA . VAL A 1 97 ? -8.673 5.303 -4.272 1.00 87.50 97 VAL A CA 1
ATOM 762 C C . VAL A 1 97 ? -7.281 5.765 -4.697 1.00 87.50 97 VAL A C 1
ATOM 764 O O . VAL A 1 97 ? -6.488 6.150 -3.839 1.00 87.50 97 VAL A O 1
ATOM 767 N N . ALA A 1 98 ? -6.985 5.784 -5.997 1.00 83.81 98 ALA A N 1
ATOM 768 C CA . ALA A 1 98 ? -5.718 6.280 -6.520 1.00 83.81 98 ALA A CA 1
ATOM 769 C C . ALA A 1 98 ? -5.499 7.759 -6.165 1.00 83.81 98 ALA A C 1
ATOM 771 O O . ALA A 1 98 ? -4.408 8.115 -5.717 1.00 83.81 98 ALA A O 1
ATOM 772 N N . GLY A 1 99 ? -6.535 8.598 -6.276 1.00 86.94 99 GLY A N 1
ATOM 773 C CA . GLY A 1 99 ? -6.491 9.999 -5.853 1.00 86.94 99 GLY A CA 1
ATOM 774 C C . GLY A 1 99 ? -6.117 10.144 -4.377 1.00 86.94 99 GLY A C 1
ATOM 775 O O . GLY A 1 99 ? -5.140 10.813 -4.044 1.00 86.94 99 GLY A O 1
ATOM 776 N N . LYS A 1 100 ? -6.804 9.414 -3.492 1.00 88.38 100 LYS A N 1
ATOM 777 C CA . LYS A 1 100 ? -6.514 9.416 -2.044 1.00 88.38 100 LYS A CA 1
ATOM 778 C C . LYS A 1 100 ? -5.109 8.910 -1.709 1.00 88.38 100 LYS A C 1
ATOM 780 O O . LYS A 1 100 ? -4.454 9.439 -0.813 1.00 88.38 100 LYS A O 1
ATOM 785 N N . ILE A 1 101 ? -4.626 7.897 -2.428 1.00 85.44 101 ILE A N 1
ATOM 786 C CA . ILE A 1 101 ? -3.260 7.371 -2.287 1.00 85.44 101 ILE A CA 1
ATOM 787 C C . ILE A 1 101 ? -2.237 8.448 -2.670 1.00 85.44 101 ILE A C 1
ATOM 789 O O . ILE A 1 101 ? -1.266 8.659 -1.946 1.00 85.44 101 ILE A O 1
ATOM 793 N N . LEU A 1 102 ? -2.454 9.162 -3.775 1.00 81.88 102 LEU A N 1
ATOM 794 C CA . LEU A 1 102 ? -1.569 10.244 -4.220 1.00 81.88 102 LEU A CA 1
ATOM 795 C C . LEU A 1 102 ? -1.620 11.480 -3.309 1.00 81.88 102 LEU A C 1
ATOM 797 O O . LEU A 1 102 ? -0.675 12.274 -3.277 1.00 81.88 102 LEU A O 1
ATOM 801 N N . GLU A 1 103 ? -2.706 11.658 -2.564 1.00 85.75 103 GLU A N 1
ATOM 802 C CA . GLU A 1 103 ? -2.855 12.718 -1.567 1.00 85.75 103 GLU A CA 1
ATOM 803 C C . GLU A 1 103 ? -2.181 12.408 -0.228 1.00 85.75 103 GLU A C 1
ATOM 805 O O . GLU A 1 103 ? -1.888 13.339 0.519 1.00 85.75 103 GLU A O 1
ATOM 810 N N . SER A 1 104 ? -1.864 11.140 0.046 1.00 86.44 104 SER A N 1
ATOM 811 C CA . SER A 1 104 ? -1.172 10.732 1.270 1.00 86.44 104 SER A CA 1
ATOM 812 C C . SER A 1 104 ? 0.231 11.341 1.361 1.00 86.44 104 SER A C 1
ATOM 814 O O . SER A 1 104 ? 1.078 11.133 0.486 1.00 86.44 104 SER A O 1
ATOM 816 N N . ASP A 1 105 ? 0.501 12.059 2.452 1.00 78.75 105 ASP A N 1
ATOM 817 C CA . ASP A 1 105 ? 1.785 12.727 2.701 1.00 78.75 105 ASP A CA 1
ATOM 818 C C . ASP A 1 105 ? 2.970 11.751 2.737 1.00 78.75 105 ASP A C 1
ATOM 820 O O . ASP A 1 105 ? 4.060 12.061 2.245 1.00 78.75 105 ASP A O 1
ATOM 824 N N . GLU A 1 106 ? 2.754 10.535 3.242 1.00 79.50 106 GLU A N 1
ATOM 825 C CA . GLU A 1 106 ? 3.761 9.470 3.267 1.00 79.50 106 GLU A CA 1
ATOM 826 C C . GLU A 1 106 ? 4.153 9.047 1.847 1.00 79.50 106 GLU A C 1
ATOM 828 O O . GLU A 1 106 ? 5.335 8.922 1.514 1.00 79.50 106 GLU A O 1
ATOM 833 N N . ILE A 1 107 ? 3.161 8.893 0.971 1.00 77.50 107 ILE A N 1
ATOM 834 C CA . ILE A 1 107 ? 3.371 8.488 -0.421 1.00 77.50 107 ILE A CA 1
ATOM 835 C C . ILE A 1 107 ? 3.990 9.635 -1.215 1.00 77.50 107 ILE A C 1
ATOM 837 O O . ILE A 1 107 ? 4.925 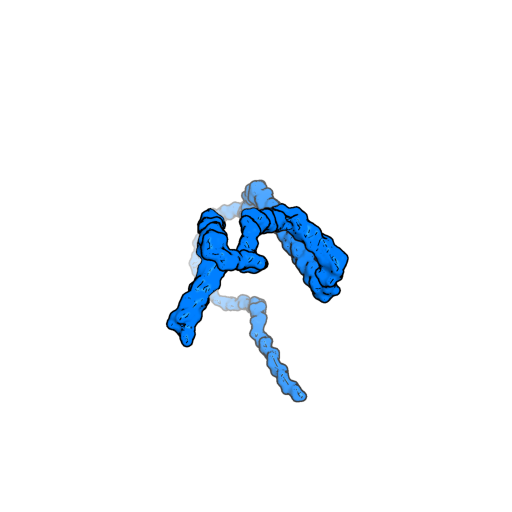9.416 -1.989 1.00 77.50 107 ILE A O 1
ATOM 841 N N . ARG A 1 108 ? 3.556 10.875 -0.970 1.00 75.88 108 ARG A N 1
ATOM 842 C CA . ARG A 1 108 ? 4.166 12.078 -1.551 1.00 75.88 108 ARG A CA 1
ATOM 843 C C . ARG A 1 108 ? 5.639 12.210 -1.177 1.00 75.88 108 ARG A C 1
ATOM 845 O O . ARG A 1 108 ? 6.441 12.546 -2.045 1.00 75.88 108 ARG A O 1
ATOM 852 N N . SER A 1 109 ? 6.012 11.903 0.064 1.00 73.56 109 SER A N 1
ATOM 853 C CA . SER A 1 109 ? 7.411 11.877 0.515 1.00 73.56 109 SER A CA 1
ATOM 854 C C . SER A 1 109 ? 8.242 10.820 -0.231 1.00 73.56 109 SER A C 1
ATOM 856 O O . SER A 1 109 ? 9.345 11.098 -0.713 1.00 73.56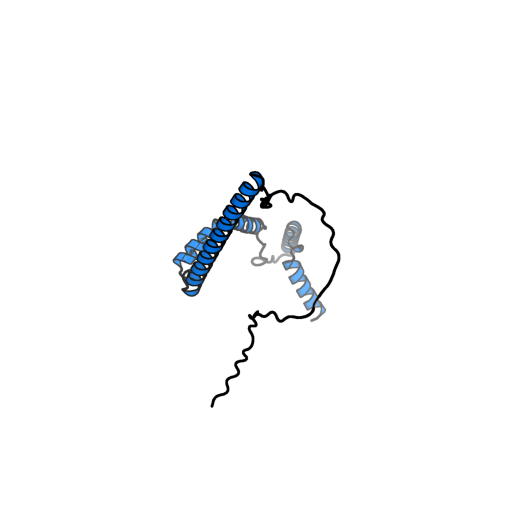 109 SER A O 1
ATOM 858 N N . VAL A 1 110 ? 7.688 9.621 -0.437 1.00 74.25 110 VAL A N 1
ATOM 859 C CA . VAL A 1 110 ? 8.343 8.551 -1.215 1.00 74.25 110 VAL A CA 1
ATOM 860 C C . VAL A 1 110 ? 8.474 8.913 -2.702 1.00 74.25 110 VAL A C 1
ATOM 862 O O . VAL A 1 110 ? 9.498 8.633 -3.327 1.00 74.25 110 VAL A O 1
ATOM 865 N N . ILE A 1 111 ? 7.465 9.555 -3.292 1.00 69.94 111 ILE A N 1
ATOM 866 C CA . ILE A 1 111 ? 7.523 10.019 -4.687 1.00 69.94 111 ILE A CA 1
ATOM 867 C C . ILE A 1 111 ? 8.550 11.147 -4.831 1.00 69.94 111 ILE A C 1
ATOM 869 O O . ILE A 1 111 ? 9.359 11.129 -5.759 1.00 69.94 111 ILE A O 1
ATOM 873 N N . ARG A 1 112 ? 8.565 12.105 -3.899 1.00 65.88 112 ARG A N 1
ATOM 874 C CA . ARG A 1 112 ? 9.506 13.230 -3.915 1.00 65.88 112 ARG A CA 1
ATOM 875 C C . ARG A 1 112 ? 10.950 12.752 -3.762 1.00 65.88 112 ARG A C 1
ATOM 877 O O . ARG A 1 112 ? 11.780 13.107 -4.585 1.00 65.88 112 ARG A O 1
ATOM 884 N N . SER A 1 113 ? 11.222 11.844 -2.827 1.00 61.12 113 SER A N 1
ATOM 885 C CA . SER A 1 113 ? 12.551 11.227 -2.671 1.00 61.12 113 SER A CA 1
ATOM 886 C C . SER A 1 113 ? 12.989 10.378 -3.876 1.00 61.12 113 SER A C 1
ATOM 888 O O . SER A 1 113 ? 14.185 10.259 -4.145 1.00 61.12 113 SER A O 1
ATOM 890 N N . LYS A 1 114 ? 12.052 9.811 -4.652 1.00 59.44 114 LYS A N 1
ATOM 891 C CA . LYS A 1 114 ? 12.365 9.190 -5.953 1.00 59.44 114 LYS A CA 1
ATOM 892 C C . LYS A 1 114 ? 12.682 10.219 -7.041 1.00 59.44 114 LYS A C 1
ATOM 894 O O . LYS A 1 114 ? 13.579 9.959 -7.835 1.00 59.44 114 LYS A O 1
ATOM 899 N N . ASN A 1 115 ? 11.986 11.355 -7.065 1.00 55.88 115 ASN A N 1
ATOM 900 C CA . ASN A 1 115 ? 12.187 12.429 -8.047 1.00 55.88 115 ASN A CA 1
ATOM 901 C C . ASN A 1 115 ? 13.385 13.342 -7.732 1.00 55.88 115 ASN A C 1
ATOM 903 O O . ASN A 1 115 ? 13.889 14.009 -8.627 1.00 55.88 115 ASN A O 1
ATOM 907 N N . GLU A 1 116 ? 13.856 13.365 -6.484 1.00 55.44 116 GLU A N 1
ATOM 908 C CA . GLU A 1 116 ? 15.105 14.024 -6.076 1.00 55.44 116 GLU A CA 1
ATOM 909 C C . GLU A 1 116 ? 16.350 13.209 -6.449 1.00 55.44 116 GLU A C 1
ATOM 911 O O . GLU A 1 116 ? 17.472 13.715 -6.381 1.00 55.44 116 GLU A O 1
ATOM 916 N N . ARG A 1 117 ? 16.180 11.955 -6.892 1.00 52.81 117 ARG A N 1
ATOM 917 C CA . ARG A 1 117 ? 17.270 11.268 -7.582 1.00 52.81 117 ARG A CA 1
ATOM 918 C C . ARG A 1 117 ? 17.481 11.997 -8.905 1.00 52.81 117 ARG A C 1
ATOM 920 O O . ARG A 1 117 ? 16.515 12.128 -9.659 1.00 52.81 117 ARG A O 1
ATOM 927 N N . PRO A 1 118 ? 18.708 12.463 -9.200 1.00 51.22 118 PRO A N 1
ATOM 928 C CA . PRO A 1 118 ? 18.990 13.083 -10.482 1.00 51.22 118 PRO A CA 1
ATOM 929 C C . PRO A 1 118 ? 18.489 12.146 -11.583 1.00 51.22 118 PRO A C 1
ATOM 931 O O . PRO A 1 118 ? 18.621 10.922 -11.422 1.00 51.22 118 PRO A O 1
ATOM 934 N N . PRO A 1 119 ? 17.880 12.683 -12.658 1.00 49.16 119 PRO A N 1
ATOM 935 C CA . PRO A 1 119 ? 17.405 11.859 -13.753 1.00 49.16 119 PRO A CA 1
ATOM 936 C C . PRO A 1 119 ? 18.533 10.906 -14.118 1.00 49.16 119 PRO A C 1
ATOM 938 O O . PRO A 1 119 ? 19.672 11.345 -14.311 1.00 49.16 119 PRO A O 1
ATOM 941 N N . LEU A 1 120 ? 18.234 9.599 -14.149 1.00 50.12 120 LEU A N 1
ATOM 942 C CA . LEU A 1 120 ? 19.148 8.651 -14.762 1.00 50.12 120 LEU A CA 1
ATOM 943 C C . 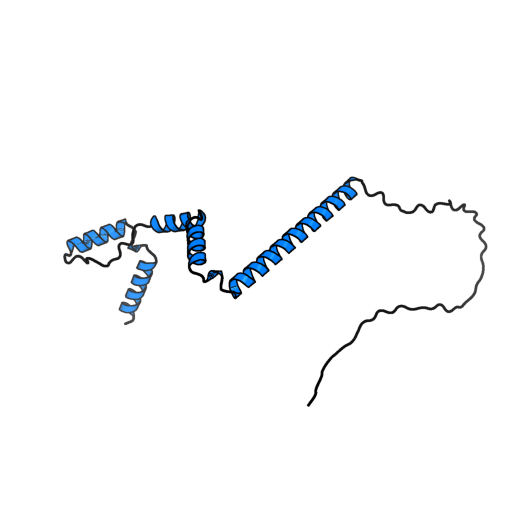LEU A 1 120 ? 19.504 9.286 -16.100 1.00 50.12 120 LEU A C 1
ATOM 945 O O . LEU A 1 120 ? 18.614 9.521 -16.920 1.00 50.12 120 LEU A O 1
ATOM 949 N N . ILE A 1 121 ? 20.787 9.575 -16.322 1.00 51.19 121 ILE A N 1
ATOM 950 C CA . ILE A 1 121 ? 21.284 9.690 -17.681 1.00 51.19 121 ILE A CA 1
ATOM 951 C C . ILE A 1 121 ? 21.074 8.288 -18.240 1.00 51.19 121 ILE A C 1
ATOM 953 O O . ILE A 1 121 ? 21.943 7.423 -18.144 1.00 51.19 121 ILE A O 1
ATOM 957 N N . THR A 1 122 ? 19.863 8.032 -18.737 1.00 47.72 122 THR A N 1
ATOM 958 C CA . THR A 1 122 ? 19.553 6.885 -19.562 1.00 47.72 122 THR A CA 1
ATOM 959 C C . THR A 1 122 ? 20.580 6.972 -20.666 1.00 47.72 122 THR A C 1
ATOM 961 O O . THR A 1 122 ? 20.589 7.938 -21.431 1.00 47.72 122 THR A O 1
ATOM 964 N N . ALA A 1 123 ? 21.510 6.023 -20.683 1.00 51.19 123 ALA A N 1
ATOM 965 C CA . ALA A 1 123 ? 22.653 5.982 -21.586 1.00 51.19 123 ALA A CA 1
ATOM 966 C C . ALA A 1 123 ? 22.247 5.736 -23.055 1.00 51.19 123 ALA A C 1
ATOM 968 O O . ALA A 1 123 ? 23.014 5.180 -23.832 1.00 51.19 123 ALA A O 1
ATOM 969 N N . SER A 1 124 ? 21.047 6.166 -23.432 1.00 54.03 124 SER A N 1
ATOM 970 C CA . SER A 1 124 ? 20.356 5.842 -24.662 1.00 54.03 124 SER A CA 1
ATOM 971 C C . SER A 1 124 ? 19.773 7.120 -25.250 1.00 54.03 124 SER A C 1
ATOM 973 O O . SER A 1 124 ? 18.564 7.333 -25.212 1.00 54.03 124 SER A O 1
ATOM 975 N N . ARG A 1 125 ? 20.638 7.972 -25.810 1.00 50.31 125 ARG A N 1
ATOM 976 C CA . ARG A 1 125 ? 20.275 8.592 -27.090 1.00 50.31 125 ARG A CA 1
ATOM 977 C C . ARG A 1 125 ? 21.456 9.029 -27.941 1.00 50.31 125 ARG A C 1
ATOM 979 O O . ARG A 1 125 ? 21.386 8.811 -29.137 1.00 50.31 125 ARG A O 1
ATOM 986 N N . ASP A 1 126 ? 22.564 9.460 -27.343 1.00 55.12 126 ASP A N 1
ATOM 987 C CA . ASP A 1 126 ? 23.749 9.863 -28.107 1.00 55.12 126 ASP A CA 1
ATOM 988 C C . ASP A 1 126 ? 25.021 9.290 -27.479 1.00 55.12 126 ASP A C 1
ATOM 990 O O . ASP A 1 126 ? 25.573 9.835 -26.522 1.00 55.12 126 ASP A O 1
ATOM 994 N N . VAL A 1 127 ? 25.486 8.146 -27.994 1.00 61.47 127 VAL A N 1
ATOM 995 C CA . VAL A 1 127 ? 26.861 7.701 -27.738 1.00 61.47 127 VAL A CA 1
ATOM 996 C C . VAL A 1 127 ? 27.755 8.601 -28.586 1.00 61.47 127 VAL A C 1
ATOM 998 O O . VAL A 1 127 ? 27.646 8.553 -29.811 1.00 61.47 127 VAL A O 1
ATOM 1001 N N . PRO A 1 128 ? 28.623 9.432 -27.987 1.00 64.75 128 PRO A N 1
ATOM 1002 C CA . PRO A 1 128 ? 29.421 10.354 -28.772 1.00 64.75 128 PRO A CA 1
ATOM 1003 C C . PRO A 1 128 ? 30.345 9.586 -29.717 1.00 64.75 128 PRO A C 1
ATOM 1005 O O . PRO A 1 128 ? 30.968 8.605 -29.310 1.00 64.75 128 PRO A O 1
ATOM 1008 N N . ASN A 1 129 ? 30.450 10.022 -30.971 1.00 74.12 129 ASN A N 1
ATOM 1009 C CA . ASN A 1 129 ? 31.297 9.354 -31.962 1.00 74.12 129 ASN A CA 1
ATOM 1010 C C . ASN A 1 129 ? 32.785 9.696 -31.778 1.00 74.12 129 ASN A C 1
ATOM 1012 O O . ASN A 1 129 ? 33.647 8.881 -32.109 1.00 74.12 129 ASN A O 1
ATOM 1016 N N . SER A 1 130 ? 33.099 10.860 -31.197 1.00 84.94 130 SER A N 1
ATOM 1017 C CA . SER A 1 130 ? 34.475 11.305 -30.962 1.00 84.94 130 SER A CA 1
ATOM 1018 C C . SER A 1 130 ? 35.036 10.789 -29.628 1.00 84.94 130 SER A C 1
ATOM 1020 O O . SER A 1 130 ? 34.314 10.606 -28.645 1.00 84.94 130 SER A O 1
ATOM 1022 N N . LEU A 1 131 ? 36.353 10.562 -29.572 1.00 79.56 131 LEU A N 1
ATOM 1023 C CA . LEU A 1 131 ? 37.032 10.147 -28.340 1.00 79.56 131 LEU A CA 1
ATOM 1024 C C . LEU A 1 131 ? 36.971 11.239 -27.256 1.00 79.56 131 LEU A C 1
ATOM 1026 O O . LEU A 1 131 ? 36.782 10.925 -26.082 1.00 79.56 131 LEU A O 1
ATOM 1030 N N . GLY A 1 132 ? 37.091 12.511 -27.650 1.00 86.25 132 GLY A N 1
ATOM 1031 C CA . GLY A 1 132 ? 37.045 13.650 -26.729 1.00 86.25 132 GLY A CA 1
ATOM 1032 C C . GLY A 1 132 ? 35.701 13.765 -26.012 1.00 86.25 132 GLY A C 1
ATOM 1033 O O . GLY A 1 132 ? 35.660 13.909 -24.789 1.00 86.25 132 GLY A O 1
ATOM 1034 N N . ASP A 1 133 ? 34.602 13.592 -26.742 1.00 81.25 133 ASP A N 1
ATOM 1035 C CA . ASP A 1 133 ? 33.257 13.677 -26.170 1.00 81.25 133 ASP A CA 1
ATOM 1036 C C . ASP A 1 133 ? 32.945 12.476 -25.270 1.00 81.25 133 ASP A C 1
ATOM 1038 O O . ASP A 1 133 ? 32.318 12.633 -24.221 1.00 81.25 133 ASP A O 1
ATOM 1042 N N . LYS A 1 134 ? 33.450 11.280 -25.614 1.00 81.56 134 LYS A N 1
ATOM 1043 C CA . LYS A 1 134 ? 33.359 10.091 -24.747 1.00 81.56 134 LYS A CA 1
ATOM 1044 C C . LYS A 1 134 ? 34.056 10.318 -23.407 1.00 81.56 134 LYS A C 1
ATOM 1046 O O . LYS A 1 134 ? 33.497 9.973 -22.366 1.00 81.56 134 LYS A O 1
ATOM 1051 N N . ILE A 1 135 ? 35.253 10.910 -23.421 1.00 87.44 135 ILE A N 1
ATOM 1052 C CA . ILE A 1 135 ? 36.014 11.207 -22.199 1.00 87.44 135 ILE A CA 1
ATOM 1053 C C . ILE A 1 135 ? 35.288 12.265 -21.361 1.00 87.44 135 ILE A C 1
ATOM 1055 O O . ILE A 1 135 ? 35.141 12.088 -20.152 1.00 87.44 135 ILE A O 1
ATOM 1059 N N . SER A 1 136 ? 34.797 13.338 -21.983 1.00 86.38 136 SER A N 1
ATOM 1060 C CA . SER A 1 136 ? 34.045 14.393 -21.291 1.00 86.38 136 SER A CA 1
ATOM 1061 C C . SER A 1 136 ? 32.759 13.858 -20.655 1.00 86.38 136 SER A C 1
ATOM 1063 O O . SER A 1 136 ? 32.475 14.143 -19.490 1.00 86.38 136 SER A O 1
ATOM 1065 N N . LEU A 1 137 ? 32.024 13.004 -21.373 1.00 84.31 137 LEU A N 1
ATOM 1066 C CA . LEU A 1 137 ? 30.831 12.334 -20.861 1.00 84.31 137 LEU A CA 1
ATOM 1067 C C . LEU A 1 137 ? 31.157 11.390 -19.694 1.00 84.31 137 LEU A C 1
ATOM 1069 O O . LEU A 1 137 ? 30.450 11.393 -18.687 1.00 84.31 137 LEU A O 1
ATOM 1073 N N . ALA A 1 138 ? 32.232 10.603 -19.800 1.00 85.38 138 ALA A N 1
ATOM 1074 C CA . ALA A 1 138 ? 32.671 9.710 -18.728 1.00 85.38 138 ALA A CA 1
ATOM 1075 C C . ALA A 1 138 ? 33.080 10.486 -17.466 1.00 85.38 138 ALA A C 1
ATOM 1077 O O . ALA A 1 138 ? 32.686 10.108 -16.363 1.00 85.38 138 ALA A O 1
ATOM 1078 N N . LYS A 1 139 ? 33.801 11.606 -17.620 1.00 88.56 139 LYS A N 1
ATOM 1079 C CA . LYS A 1 139 ? 34.150 12.505 -16.507 1.00 88.56 139 LYS A CA 1
ATOM 1080 C C . LYS A 1 139 ? 32.905 13.071 -15.827 1.00 88.56 139 LYS A C 1
ATOM 1082 O O . LYS A 1 139 ? 32.830 13.060 -14.602 1.00 88.56 139 LYS A O 1
ATOM 1087 N N . ASN A 1 140 ? 31.922 13.513 -16.609 1.00 86.69 140 ASN A N 1
ATOM 1088 C CA . ASN A 1 140 ? 30.660 14.029 -16.079 1.00 86.69 140 ASN A CA 1
ATOM 1089 C C . ASN A 1 140 ? 29.903 12.943 -15.288 1.00 86.69 140 ASN A C 1
ATOM 1091 O O . ASN A 1 140 ? 29.549 13.144 -14.130 1.00 86.69 140 ASN A O 1
ATOM 1095 N N . ARG A 1 141 ? 29.781 11.736 -15.853 1.00 85.38 141 ARG A N 1
ATOM 1096 C CA . ARG A 1 141 ? 29.178 10.577 -15.172 1.00 85.38 141 ARG A CA 1
ATOM 1097 C C . ARG A 1 141 ? 29.896 10.211 -13.872 1.00 85.38 141 ARG A C 1
ATOM 1099 O O . ARG A 1 141 ? 29.238 9.913 -12.879 1.00 85.38 141 ARG A O 1
ATOM 1106 N N . ALA A 1 142 ? 31.227 10.250 -13.864 1.00 85.88 142 ALA A N 1
ATOM 1107 C CA . ALA A 1 142 ? 32.014 9.994 -12.663 1.00 85.88 142 ALA A CA 1
ATOM 1108 C C . ALA A 1 142 ? 31.759 11.049 -11.575 1.00 85.88 142 ALA A C 1
ATOM 1110 O O . ALA A 1 142 ? 31.549 10.683 -10.422 1.00 85.88 142 ALA A O 1
ATOM 1111 N N . ALA A 1 143 ? 31.702 12.333 -11.943 1.00 86.25 143 ALA A N 1
ATOM 1112 C CA . ALA A 1 143 ? 31.381 13.417 -11.012 1.00 86.25 143 ALA A CA 1
ATOM 1113 C C . ALA A 1 143 ? 29.958 13.303 -10.434 1.00 86.25 143 ALA A C 1
ATOM 1115 O O . ALA A 1 143 ? 29.724 13.668 -9.287 1.00 86.25 143 ALA A O 1
ATOM 1116 N N . GLN A 1 144 ? 29.017 12.758 -11.208 1.00 84.81 144 GLN A N 1
ATOM 1117 C CA . GLN A 1 144 ? 27.624 12.553 -10.801 1.00 84.81 144 GLN A CA 1
ATOM 1118 C C . GLN A 1 144 ? 27.376 11.241 -10.040 1.00 84.81 144 GLN A C 1
ATOM 1120 O O . GLN A 1 144 ? 26.230 10.913 -9.734 1.00 84.81 144 GLN A O 1
ATOM 1125 N N . GLY A 1 145 ? 28.417 10.459 -9.751 1.00 86.38 145 GLY A N 1
ATOM 1126 C CA . GLY A 1 145 ? 28.265 9.208 -9.012 1.00 86.38 145 GLY A CA 1
ATOM 1127 C C . GLY A 1 145 ? 27.637 8.061 -9.820 1.00 86.38 145 GLY A C 1
ATOM 1128 O O . GLY A 1 145 ? 27.153 7.090 -9.240 1.00 86.38 145 GLY A O 1
ATOM 1129 N N . TYR A 1 146 ? 27.601 8.156 -11.156 1.00 86.69 146 TYR A N 1
ATOM 1130 C CA . TYR A 1 146 ? 26.941 7.174 -12.029 1.00 86.69 146 TYR A CA 1
ATOM 1131 C C . TYR A 1 146 ? 27.525 5.761 -11.871 1.00 86.69 146 TYR A C 1
ATOM 1133 O O . TYR A 1 146 ? 26.786 4.782 -11.841 1.00 86.69 146 TYR A O 1
ATOM 1141 N N . TYR A 1 147 ? 28.848 5.638 -11.729 1.00 85.00 147 TYR A N 1
ATOM 1142 C CA . TYR A 1 147 ? 29.529 4.340 -11.631 1.00 85.00 147 TYR A CA 1
ATOM 1143 C C . TYR A 1 147 ? 29.414 3.684 -10.248 1.00 85.00 147 TYR A C 1
ATOM 1145 O O . TYR A 1 147 ? 29.679 2.495 -10.115 1.00 85.00 147 TYR A O 1
ATOM 1153 N N . GLN A 1 148 ? 29.003 4.439 -9.229 1.00 89.31 148 GLN A N 1
ATOM 1154 C CA . GLN A 1 148 ? 28.767 3.955 -7.868 1.00 89.31 148 GLN A CA 1
ATOM 1155 C C . GLN A 1 148 ? 27.344 3.402 -7.691 1.00 89.31 148 GLN A C 1
ATOM 1157 O O . GLN A 1 148 ? 27.017 2.850 -6.642 1.00 89.31 148 GLN A O 1
ATOM 1162 N N . GLN A 1 149 ? 26.479 3.543 -8.699 1.00 84.19 149 GLN A N 1
ATOM 1163 C CA . GLN A 1 149 ? 25.121 3.014 -8.658 1.00 84.19 149 GLN A CA 1
ATOM 1164 C C . GLN A 1 149 ? 25.137 1.483 -8.711 1.00 84.19 149 GLN A C 1
ATOM 1166 O O . GLN A 1 149 ? 25.767 0.890 -9.587 1.00 84.19 149 GLN A O 1
ATOM 1171 N N . ASN A 1 150 ? 24.375 0.840 -7.820 1.00 87.50 150 ASN A N 1
ATOM 1172 C CA . ASN A 1 150 ? 24.327 -0.622 -7.721 1.00 87.50 150 ASN A CA 1
ATOM 1173 C C . ASN A 1 150 ? 23.938 -1.292 -9.050 1.00 87.50 150 ASN A C 1
ATOM 1175 O O . ASN A 1 150 ? 24.532 -2.292 -9.423 1.00 87.50 150 ASN A O 1
ATOM 1179 N N . SER A 1 151 ? 22.997 -0.709 -9.801 1.00 82.00 151 SER A N 1
ATOM 1180 C CA . SER A 1 151 ? 22.595 -1.207 -11.124 1.00 82.00 151 SER A CA 1
ATOM 1181 C C . SER A 1 151 ? 23.747 -1.203 -12.132 1.00 82.00 151 SER A C 1
ATOM 1183 O O . SER A 1 151 ? 23.919 -2.167 -12.874 1.00 82.00 151 SER A O 1
ATOM 1185 N N . VAL A 1 152 ? 24.560 -0.143 -12.147 1.00 86.12 152 VAL A N 1
ATOM 1186 C CA . VAL A 1 152 ? 25.724 -0.023 -13.036 1.00 86.12 152 VAL A CA 1
ATOM 1187 C C . VAL A 1 152 ? 26.807 -1.014 -12.624 1.00 86.12 152 VAL A C 1
ATOM 1189 O O . VAL A 1 152 ? 27.383 -1.666 -13.493 1.00 86.12 152 VAL A O 1
ATOM 1192 N N . LEU A 1 153 ? 27.047 -1.186 -11.321 1.00 87.50 153 LEU A N 1
ATOM 1193 C CA . LEU A 1 153 ? 27.987 -2.181 -10.803 1.00 87.50 153 LEU A CA 1
ATOM 1194 C C . LEU A 1 153 ? 27.564 -3.609 -11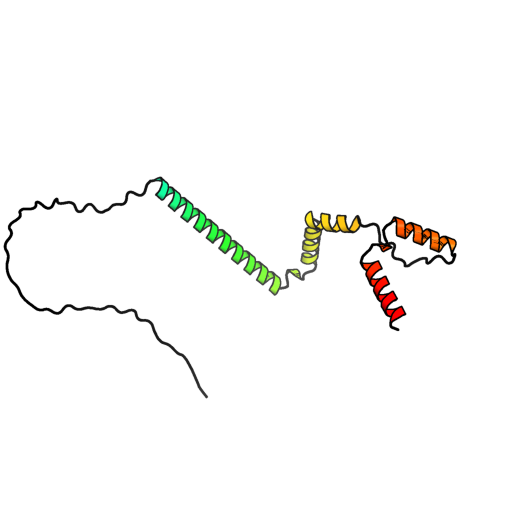.163 1.00 87.50 153 LEU A C 1
ATOM 1196 O O . LEU A 1 153 ? 28.401 -4.372 -11.637 1.00 87.50 153 LEU A O 1
ATOM 1200 N N . THR A 1 154 ? 26.283 -3.956 -11.014 1.00 87.88 154 THR A N 1
ATOM 1201 C CA . THR A 1 154 ? 25.758 -5.280 -11.382 1.00 87.88 154 THR A CA 1
ATOM 1202 C C . THR A 1 154 ? 25.907 -5.550 -12.876 1.00 87.88 154 THR A C 1
ATOM 1204 O O . THR A 1 154 ? 26.503 -6.556 -13.244 1.00 87.88 154 THR A O 1
ATOM 1207 N N . ILE A 1 155 ? 25.468 -4.627 -13.740 1.00 87.19 155 ILE A N 1
ATOM 1208 C CA . ILE A 1 155 ? 25.607 -4.776 -15.201 1.00 87.19 155 ILE A CA 1
ATOM 1209 C C . ILE A 1 155 ? 27.087 -4.887 -15.600 1.00 87.19 155 ILE A C 1
ATOM 1211 O O . ILE A 1 155 ? 27.452 -5.666 -16.480 1.00 87.19 155 ILE A O 1
ATOM 1215 N N . THR A 1 156 ? 27.959 -4.112 -14.950 1.00 87.50 156 THR A N 1
ATOM 1216 C CA . THR A 1 156 ? 29.404 -4.166 -15.203 1.00 87.50 156 THR A CA 1
ATOM 1217 C C . THR A 1 156 ? 29.987 -5.509 -14.769 1.00 87.50 156 THR A C 1
ATOM 1219 O O . THR A 1 156 ? 30.745 -6.106 -15.528 1.00 87.50 156 THR A O 1
ATOM 1222 N N . ALA A 1 157 ? 29.608 -6.013 -13.593 1.00 88.62 157 ALA A N 1
ATOM 1223 C CA . ALA A 1 157 ? 30.041 -7.311 -13.089 1.00 88.62 157 ALA A CA 1
ATOM 1224 C C . ALA A 1 157 ? 29.570 -8.455 -13.995 1.00 88.62 157 ALA A C 1
ATOM 1226 O O . ALA A 1 157 ? 30.380 -9.297 -14.368 1.00 88.62 157 ALA A O 1
ATOM 1227 N N . GLU A 1 158 ? 28.305 -8.454 -14.419 1.00 90.44 158 GLU A N 1
ATOM 1228 C CA . GLU A 1 158 ? 27.764 -9.431 -15.372 1.00 90.44 158 GLU A CA 1
ATOM 1229 C C . GLU A 1 158 ? 28.535 -9.427 -16.690 1.00 90.44 158 GLU A C 1
ATOM 1231 O O . GLU A 1 158 ? 28.855 -10.486 -17.225 1.00 90.44 158 GLU A O 1
ATOM 1236 N N . LYS A 1 159 ? 28.875 -8.240 -17.203 1.00 89.06 159 LYS A N 1
ATOM 1237 C CA . LYS A 1 159 ? 29.655 -8.118 -18.433 1.00 89.06 159 LYS A CA 1
ATOM 1238 C C . LYS A 1 159 ? 31.084 -8.630 -18.262 1.00 89.06 159 LYS A C 1
ATOM 1240 O O . LYS A 1 159 ? 31.556 -9.354 -19.125 1.00 89.06 159 LYS A O 1
ATOM 1245 N N . ILE A 1 160 ? 31.747 -8.305 -17.151 1.00 92.50 160 ILE A N 1
ATOM 1246 C CA . ILE A 1 160 ? 33.089 -8.820 -16.840 1.00 92.50 160 ILE A CA 1
ATOM 1247 C C . ILE A 1 160 ? 33.058 -10.345 -16.718 1.00 92.50 160 ILE A C 1
ATOM 1249 O O . ILE A 1 160 ? 33.907 -11.018 -17.288 1.00 92.50 160 ILE A O 1
ATOM 1253 N N . ILE A 1 161 ? 32.070 -10.894 -16.009 1.00 92.44 161 ILE A N 1
ATOM 1254 C CA . ILE A 1 161 ? 31.881 -12.343 -15.888 1.00 92.44 161 ILE A CA 1
ATOM 1255 C C . ILE A 1 161 ? 31.675 -12.948 -17.277 1.00 92.44 161 ILE A C 1
ATOM 1257 O O . ILE A 1 161 ? 32.340 -13.915 -17.628 1.00 92.44 161 ILE A O 1
ATOM 1261 N N . LYS A 1 162 ? 30.808 -12.358 -18.101 1.00 92.56 162 LYS A N 1
ATOM 1262 C CA . LYS A 1 162 ? 30.593 -12.826 -19.468 1.00 92.56 162 LYS A CA 1
ATOM 1263 C C . LYS A 1 162 ? 31.877 -12.782 -20.297 1.00 92.56 162 LYS A C 1
ATOM 1265 O O . LYS A 1 162 ? 32.161 -13.752 -20.970 1.00 92.56 162 LYS A O 1
ATOM 1270 N N . ASP A 1 163 ? 32.653 -11.709 -20.237 1.00 90.06 163 ASP A N 1
ATOM 1271 C CA . ASP A 1 163 ? 33.868 -11.564 -21.046 1.00 90.06 163 ASP A CA 1
ATOM 1272 C C . ASP A 1 163 ? 35.021 -12.468 -20.554 1.00 90.06 163 ASP A C 1
ATOM 1274 O O . ASP A 1 163 ? 35.894 -12.824 -21.339 1.00 90.06 163 ASP A O 1
ATOM 1278 N N . LEU A 1 164 ? 35.037 -12.846 -19.268 1.00 90.31 164 LEU A N 1
ATOM 1279 C CA . LEU A 1 164 ? 36.047 -13.742 -18.682 1.00 90.31 164 LEU A CA 1
ATOM 1280 C C . LEU A 1 164 ? 35.702 -15.231 -18.807 1.00 90.31 164 LEU A C 1
ATOM 1282 O O . LEU A 1 164 ? 36.605 -16.065 -18.756 1.00 90.31 164 LEU A O 1
ATOM 1286 N N . PHE A 1 165 ? 34.414 -15.564 -18.904 1.00 82.75 165 PHE A N 1
ATOM 1287 C CA . PHE A 1 165 ? 33.915 -16.943 -18.883 1.00 82.75 165 PHE A CA 1
ATOM 1288 C C . PHE A 1 165 ? 33.120 -17.336 -20.144 1.00 82.75 165 PHE A C 1
ATOM 1290 O O . PHE A 1 165 ? 32.486 -18.393 -20.142 1.00 82.75 165 PHE A O 1
ATOM 1297 N N . ALA A 1 166 ? 33.134 -16.514 -21.198 1.00 61.78 166 ALA A N 1
ATOM 1298 C CA . ALA A 1 166 ? 32.659 -16.864 -22.544 1.00 61.78 166 ALA A CA 1
ATOM 1299 C C . ALA A 1 166 ? 33.817 -17.311 -23.441 1.00 61.78 166 ALA A C 1
ATOM 1301 O O . ALA A 1 166 ? 33.554 -18.173 -24.309 1.00 61.78 166 ALA A O 1
#

Foldseek 3Di:
DDDDDDDDDDDDDDDDDDDDDDDDDDDDDDPDPDPDPPDPPPPPPPDPPVNVVVVVVVVVVVVVVVVVVVVVVVVVVVVVVCVVVCVCVDPVNVVVVVVVCCVDPVNVVVVVVVVVLPPPPPVPDDDDPDPVVNVVVVVVCVVSCVCVDPVNVVVVVVVVCVVVVD

Radius of gyration: 42.33 Å; chains: 1; bounding box: 61×63×114 Å

Sequence (166 aa):
MAVEIIKSLGSKDLNPQKNVDGEKTPSAQNKRQSKLPQGRSADEVQISEKAHALKEEFETLKTQARKTSTESQQRIEAAKLKIQSGYYLRDDILEEVAGKILESDEIRSVIRSKNERPPLITASRDVPNSLGDKISLAKNRAAQGYYQQNSVLTITAEKIIKDLFA

pLDDT: mean 70.27, std 19.37, range [33.22, 92.56]